Protein AF-A0A258URX0-F1 (afdb_monomer_lite)

Foldseek 3Di:
DDADPVRADWDWDWDDDPFIKIKIKWKAFPVGDIDHDPVVVVCCCVVVVVPTDMDIDIDIDGDDPPD

Radius of gyration: 14.4 Å; chains: 1; bounding box: 34×27×41 Å

Structure (mmCIF, N/CA/C/O backbone):
data_AF-A0A258URX0-F1
#
_entry.id   AF-A0A258URX0-F1
#
loop_
_atom_site.group_PDB
_atom_site.id
_atom_site.type_symbol
_atom_site.label_atom_id
_atom_site.label_alt_id
_atom_site.label_comp_id
_atom_site.label_asym_id
_atom_site.label_entity_id
_atom_site.label_seq_id
_atom_site.pdbx_PDB_ins_code
_atom_site.Cartn_x
_atom_site.Cartn_y
_atom_site.Cartn_z
_atom_site.occupancy
_atom_site.B_iso_or_equiv
_atom_site.auth_seq_id
_atom_site.auth_comp_id
_atom_site.auth_asym_id
_atom_site.auth_atom_id
_atom_site.pdbx_PDB_model_num
ATOM 1 N N . VAL A 1 1 ? 9.846 5.397 1.690 1.00 88.38 1 VAL A N 1
ATOM 2 C CA . VAL A 1 1 ? 8.494 6.000 1.643 1.00 88.38 1 VAL A CA 1
ATOM 3 C C . VAL A 1 1 ? 8.610 7.293 0.868 1.00 88.38 1 VAL A C 1
ATOM 5 O O . VAL A 1 1 ? 9.584 8.001 1.084 1.00 88.38 1 VAL A O 1
ATOM 8 N N . VAL A 1 2 ? 7.681 7.553 -0.044 1.00 92.00 2 VAL A N 1
ATOM 9 C CA . VAL A 1 2 ? 7.624 8.771 -0.860 1.00 92.00 2 VAL A CA 1
ATOM 10 C C . VAL A 1 2 ? 6.269 9.430 -0.623 1.00 92.00 2 VAL A C 1
ATOM 12 O O . VAL A 1 2 ? 5.259 8.731 -0.530 1.00 92.00 2 VAL A O 1
ATOM 15 N N . GLU A 1 3 ? 6.251 10.752 -0.499 1.00 93.62 3 GLU A N 1
ATOM 16 C CA . GLU A 1 3 ? 5.030 11.554 -0.415 1.00 93.62 3 GLU A CA 1
ATOM 17 C C . GLU A 1 3 ? 4.876 12.370 -1.701 1.00 93.62 3 GLU A C 1
ATOM 19 O O . GLU A 1 3 ? 5.849 12.953 -2.180 1.00 93.62 3 GLU A O 1
ATOM 24 N N . ASN A 1 4 ? 3.680 12.370 -2.293 1.00 91.75 4 ASN A N 1
ATOM 25 C CA . ASN A 1 4 ? 3.391 13.161 -3.493 1.00 91.75 4 ASN A CA 1
ATOM 26 C C . ASN A 1 4 ? 2.765 14.526 -3.155 1.00 91.75 4 ASN A C 1
ATOM 28 O O . ASN A 1 4 ? 2.460 14.821 -2.002 1.00 91.75 4 ASN A O 1
ATOM 32 N N . ALA A 1 5 ? 2.527 15.352 -4.179 1.00 92.56 5 ALA A N 1
ATOM 33 C CA . ALA A 1 5 ? 1.932 16.684 -4.030 1.00 92.56 5 ALA A CA 1
ATOM 34 C C . ALA A 1 5 ? 0.520 16.677 -3.406 1.00 92.56 5 ALA A C 1
ATOM 36 O O . ALA A 1 5 ? 0.044 17.706 -2.941 1.00 92.56 5 ALA A O 1
ATOM 37 N N . GLN A 1 6 ? -0.157 15.527 -3.395 1.00 92.88 6 GLN A N 1
ATOM 38 C CA . GLN A 1 6 ? -1.473 15.328 -2.792 1.00 92.88 6 GLN A CA 1
ATOM 39 C C . GLN A 1 6 ? -1.388 14.754 -1.366 1.00 92.88 6 GLN A C 1
ATOM 41 O O . GLN A 1 6 ? -2.379 14.214 -0.873 1.00 92.88 6 GLN A O 1
ATOM 46 N N . HIS A 1 7 ? -0.220 14.821 -0.715 1.00 93.81 7 HIS A N 1
ATOM 47 C CA . HIS A 1 7 ? 0.028 14.276 0.627 1.00 93.81 7 HIS A CA 1
ATOM 48 C C . HIS A 1 7 ? -0.284 12.778 0.757 1.00 93.81 7 HIS A C 1
ATOM 50 O O . HIS A 1 7 ? -0.694 12.273 1.809 1.00 93.81 7 HIS A O 1
ATOM 56 N N . GLN A 1 8 ? -0.126 12.039 -0.342 1.00 95.06 8 GLN A N 1
ATOM 57 C CA . GLN A 1 8 ? -0.297 10.595 -0.341 1.00 95.06 8 GLN A CA 1
ATOM 58 C C . GLN A 1 8 ? 1.047 9.939 -0.083 1.00 95.06 8 GLN A C 1
ATOM 60 O O . GLN A 1 8 ? 2.010 10.185 -0.812 1.00 95.06 8 GLN A O 1
ATOM 65 N N . ARG A 1 9 ? 1.096 9.070 0.926 1.00 95.56 9 ARG A N 1
ATOM 66 C CA . ARG A 1 9 ? 2.307 8.333 1.287 1.00 95.56 9 ARG A CA 1
ATOM 67 C C . ARG A 1 9 ? 2.292 6.954 0.646 1.00 95.56 9 ARG A C 1
ATOM 69 O O . ARG A 1 9 ? 1.334 6.201 0.804 1.00 95.56 9 ARG A O 1
ATOM 76 N N . TRP A 1 10 ? 3.386 6.623 -0.027 1.00 96.75 10 TRP A N 1
ATOM 77 C CA . TRP A 1 10 ? 3.579 5.359 -0.729 1.00 96.75 10 TRP A CA 1
ATOM 78 C C . TRP A 1 10 ? 4.880 4.690 -0.291 1.00 96.75 10 TRP A C 1
ATOM 80 O O . TRP A 1 10 ? 5.910 5.344 -0.085 1.00 96.75 10 TRP A O 1
ATOM 90 N N . ARG A 1 11 ? 4.869 3.363 -0.176 1.00 97.06 11 ARG A N 1
ATOM 91 C CA . ARG A 1 11 ? 6.097 2.565 -0.175 1.00 97.06 11 ARG A CA 1
ATOM 92 C C . ARG A 1 11 ? 6.376 2.171 -1.616 1.00 97.06 11 ARG A C 1
ATOM 94 O O . ARG A 1 11 ? 5.553 1.508 -2.222 1.00 97.06 11 ARG A O 1
ATOM 101 N N . CYS A 1 12 ? 7.511 2.597 -2.157 1.00 96.12 12 CYS A N 1
ATOM 102 C CA . CYS A 1 12 ? 7.909 2.260 -3.519 1.00 96.12 12 CYS A CA 1
ATOM 103 C C . CYS A 1 12 ? 9.208 1.457 -3.511 1.00 96.12 12 CYS A C 1
ATOM 105 O O . CYS A 1 12 ? 10.093 1.733 -2.696 1.00 96.12 12 CYS A O 1
ATOM 107 N N . PHE A 1 13 ? 9.311 0.480 -4.405 1.00 95.31 13 PHE A N 1
ATOM 108 C CA . PHE A 1 13 ? 10.507 -0.324 -4.623 1.00 95.31 13 PHE A CA 1
ATOM 109 C C . PHE A 1 13 ? 10.607 -0.756 -6.087 1.00 95.31 13 PHE A C 1
ATOM 111 O O . PHE A 1 13 ? 9.602 -0.877 -6.788 1.00 95.31 13 PHE A O 1
ATOM 118 N N . ASP A 1 14 ? 11.832 -1.006 -6.537 1.00 96.62 14 ASP A N 1
ATOM 119 C CA . ASP A 1 14 ? 12.085 -1.522 -7.876 1.00 96.62 14 ASP A CA 1
ATOM 120 C C . ASP A 1 14 ? 11.957 -3.049 -7.881 1.00 96.62 14 ASP A C 1
ATOM 122 O O . ASP A 1 14 ? 12.445 -3.736 -6.981 1.00 96.62 14 ASP A O 1
ATOM 126 N N . ALA A 1 15 ? 11.324 -3.588 -8.919 1.00 96.06 15 ALA A N 1
ATOM 127 C CA . ALA A 1 15 ? 11.193 -5.018 -9.155 1.00 96.06 15 ALA A CA 1
ATOM 128 C C . ALA A 1 15 ? 11.678 -5.371 -10.564 1.00 96.06 15 ALA A C 1
ATOM 130 O O . ALA A 1 15 ? 11.428 -4.638 -11.524 1.00 96.06 15 ALA A O 1
ATOM 131 N N . THR A 1 16 ? 12.336 -6.524 -10.701 1.00 94.94 16 THR A N 1
ATOM 132 C CA . THR A 1 16 ? 12.882 -6.983 -11.985 1.00 94.94 16 THR A CA 1
ATOM 133 C C . THR A 1 16 ? 12.431 -8.404 -12.290 1.00 94.94 16 THR A C 1
ATOM 135 O O . THR A 1 16 ? 12.732 -9.335 -11.546 1.00 94.94 16 THR A O 1
ATOM 138 N N . LYS A 1 17 ? 11.740 -8.580 -13.421 1.00 88.38 17 LYS A N 1
ATOM 139 C CA . LYS A 1 17 ? 11.427 -9.892 -14.012 1.00 88.38 17 LYS A CA 1
ATOM 140 C C . LYS A 1 17 ? 11.252 -9.740 -15.521 1.00 88.38 17 LYS A C 1
ATOM 142 O O . LYS A 1 17 ? 10.171 -9.392 -15.985 1.00 88.38 17 LYS A O 1
ATOM 147 N N . GLY A 1 18 ? 12.329 -9.914 -16.289 1.00 93.44 18 GLY A N 1
ATOM 148 C CA . GLY A 1 18 ? 12.361 -9.652 -17.741 1.00 93.44 18 GLY A CA 1
ATOM 149 C C . GLY A 1 18 ? 12.250 -8.167 -18.133 1.00 93.44 18 GLY A C 1
ATOM 150 O O . GLY A 1 18 ? 12.754 -7.764 -19.172 1.00 93.44 18 GLY A O 1
ATOM 151 N N . GLN A 1 19 ? 11.649 -7.342 -17.277 1.00 93.06 19 GLN A N 1
ATOM 152 C CA . GLN A 1 19 ? 11.576 -5.887 -17.352 1.00 93.06 19 GLN A CA 1
ATOM 153 C C . GLN A 1 19 ? 11.785 -5.290 -15.957 1.00 93.06 19 GLN A C 1
ATOM 155 O O . GLN A 1 19 ? 11.545 -5.970 -14.952 1.00 93.06 19 GLN A O 1
ATOM 160 N N . ARG A 1 20 ? 12.224 -4.029 -15.909 1.00 95.50 20 ARG A N 1
ATOM 161 C CA . ARG A 1 20 ? 12.3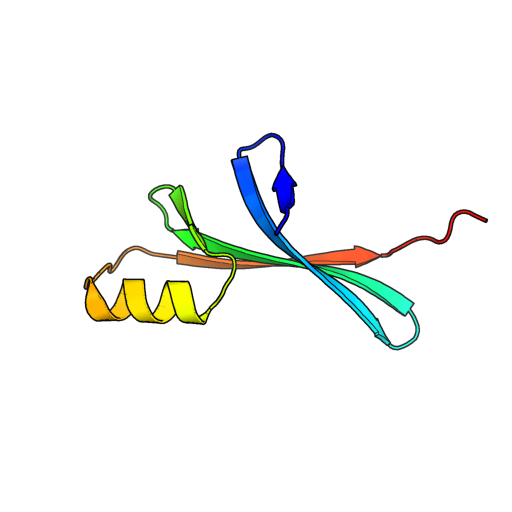75 -3.252 -14.676 1.00 95.50 20 ARG A CA 1
ATOM 162 C C . ARG A 1 20 ? 11.115 -2.418 -14.441 1.00 95.50 20 ARG A C 1
ATOM 164 O O . ARG A 1 20 ? 10.659 -1.702 -15.334 1.00 95.50 20 ARG A O 1
ATOM 171 N N . LEU A 1 21 ? 10.550 -2.536 -13.249 1.00 95.94 21 LEU A N 1
ATOM 172 C CA . LEU A 1 21 ? 9.301 -1.900 -12.840 1.00 95.94 21 LEU A CA 1
ATOM 173 C C . LEU A 1 21 ? 9.519 -1.148 -11.531 1.00 95.94 21 LEU A C 1
ATOM 175 O O . LEU A 1 21 ? 10.268 -1.620 -10.678 1.00 95.94 21 LEU A O 1
ATOM 179 N N . GLN A 1 22 ? 8.822 -0.033 -11.351 1.00 96.38 22 GLN A N 1
ATOM 180 C CA . GLN A 1 22 ? 8.623 0.571 -10.043 1.00 96.38 22 GLN A CA 1
ATOM 181 C C . GLN A 1 22 ? 7.254 0.138 -9.530 1.00 96.38 22 GLN A C 1
ATOM 183 O O . GLN A 1 22 ? 6.237 0.307 -10.204 1.00 96.38 22 GLN A O 1
ATOM 188 N N . VAL A 1 23 ? 7.237 -0.443 -8.337 1.00 96.25 23 VAL A N 1
ATOM 189 C CA . VAL A 1 23 ? 6.020 -0.849 -7.641 1.00 96.25 23 VAL A CA 1
ATOM 190 C C . VAL A 1 23 ? 5.831 0.088 -6.464 1.00 96.25 23 VAL A C 1
ATOM 192 O O . VAL A 1 23 ? 6.719 0.195 -5.624 1.00 96.25 23 VAL A O 1
ATOM 195 N N . CYS A 1 24 ? 4.685 0.755 -6.398 1.00 96.88 24 CYS A N 1
ATOM 196 C CA . CYS A 1 24 ? 4.292 1.605 -5.284 1.00 96.88 24 CYS A CA 1
ATOM 197 C C . CYS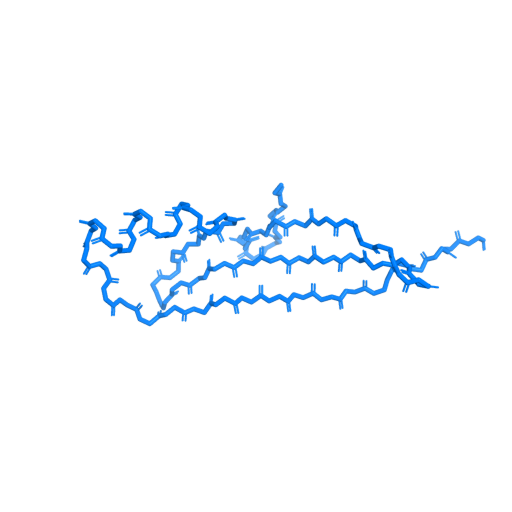 A 1 24 ? 3.029 1.052 -4.626 1.00 96.88 24 CYS A C 1
ATOM 199 O O . CYS A 1 24 ? 2.039 0.774 -5.298 1.00 96.88 24 CYS A O 1
ATOM 201 N N . GLU A 1 25 ? 3.043 0.925 -3.305 1.00 97.44 25 GLU A N 1
ATOM 202 C CA . GLU A 1 25 ? 1.930 0.412 -2.511 1.00 97.44 25 GLU A CA 1
ATOM 203 C C . GLU A 1 25 ? 1.512 1.385 -1.403 1.00 97.44 25 GLU A C 1
ATOM 205 O O . GLU A 1 25 ? 2.336 2.103 -0.821 1.00 97.44 25 GLU A O 1
ATOM 210 N N . ARG A 1 26 ? 0.208 1.412 -1.121 1.00 97.06 26 ARG A N 1
ATOM 211 C CA . ARG A 1 26 ? -0.386 2.136 0.009 1.00 97.06 26 ARG A CA 1
ATOM 212 C C . ARG A 1 26 ? -1.644 1.435 0.495 1.00 97.06 26 ARG A C 1
ATOM 214 O O . ARG A 1 26 ? -2.350 0.794 -0.282 1.00 97.06 26 ARG A O 1
ATOM 221 N N . ILE A 1 27 ? -1.976 1.668 1.755 1.00 96.81 27 ILE A N 1
ATOM 222 C CA . ILE A 1 27 ? -3.282 1.365 2.330 1.00 96.81 27 ILE A CA 1
ATOM 223 C C . ILE A 1 27 ? -3.905 2.687 2.768 1.00 96.81 27 ILE A C 1
ATOM 225 O O . ILE A 1 27 ? -3.222 3.528 3.355 1.00 96.81 27 ILE A O 1
ATOM 229 N N . VAL A 1 28 ? -5.181 2.897 2.461 1.00 95.75 28 VAL A N 1
ATOM 230 C CA . VAL A 1 28 ? -5.920 4.107 2.842 1.00 95.75 28 VAL A CA 1
ATOM 231 C C . VAL A 1 28 ? -7.332 3.756 3.290 1.00 95.75 28 VAL A C 1
ATOM 233 O O . VAL A 1 28 ? -7.944 2.857 2.719 1.00 95.75 28 VAL A O 1
ATOM 236 N N . ASP A 1 29 ? -7.857 4.461 4.287 1.00 93.19 29 ASP A N 1
ATOM 237 C CA . ASP A 1 29 ? -9.265 4.362 4.674 1.00 93.19 29 ASP A CA 1
ATOM 238 C C . ASP A 1 29 ? -10.100 5.542 4.156 1.00 93.19 29 ASP A C 1
ATOM 240 O O . ASP A 1 29 ? -9.589 6.550 3.662 1.00 93.19 29 ASP A O 1
ATOM 244 N N . LYS A 1 30 ? -11.424 5.430 4.288 1.00 90.81 30 LYS A N 1
ATOM 245 C CA . LYS A 1 30 ? -12.357 6.492 3.877 1.00 90.81 30 LYS A CA 1
ATOM 246 C C . LYS A 1 30 ? -12.208 7.817 4.648 1.00 90.81 30 LYS A C 1
ATOM 248 O O . LYS A 1 30 ? -12.805 8.805 4.240 1.00 90.81 30 LYS A O 1
ATOM 253 N N . GLN A 1 31 ? -11.488 7.835 5.770 1.00 89.31 31 GLN A N 1
ATOM 254 C CA . GLN A 1 31 ? -11.262 9.020 6.608 1.00 89.31 31 GLN A CA 1
ATOM 255 C C . GLN A 1 31 ? -9.918 9.694 6.313 1.00 89.31 31 GLN A C 1
ATOM 257 O O . GLN A 1 31 ? -9.572 10.687 6.950 1.00 89.31 31 GLN A O 1
ATOM 262 N N . GLY A 1 32 ? -9.170 9.187 5.330 1.00 89.44 32 GLY A N 1
ATOM 263 C CA . GLY A 1 32 ? -7.888 9.750 4.923 1.00 89.44 32 GLY A CA 1
ATOM 264 C C . GLY A 1 32 ? -6.708 9.239 5.744 1.00 89.44 32 GLY A C 1
ATOM 265 O O . GLY A 1 32 ? -5.603 9.765 5.599 1.00 89.44 32 GLY A O 1
ATOM 266 N N . LYS A 1 33 ? -6.895 8.205 6.571 1.00 92.25 33 LYS A N 1
ATOM 267 C CA . LYS A 1 33 ? -5.787 7.538 7.246 1.00 92.25 33 LYS A CA 1
ATOM 268 C C . LYS A 1 33 ? -4.995 6.706 6.256 1.00 92.25 33 LYS A C 1
ATOM 270 O O . LYS A 1 33 ? -5.572 6.083 5.370 1.00 92.25 33 LYS A O 1
ATOM 275 N N . GLN A 1 34 ? -3.672 6.722 6.388 1.00 94.69 34 GLN A N 1
ATOM 276 C CA . GLN A 1 34 ? -2.772 6.131 5.401 1.00 94.69 34 GLN A CA 1
ATOM 277 C C . GLN A 1 34 ? -1.662 5.322 6.060 1.00 94.69 34 GLN A C 1
ATOM 279 O O . GLN A 1 34 ? -0.988 5.817 6.971 1.00 94.69 34 GLN A O 1
ATOM 284 N N . TRP A 1 35 ? -1.400 4.142 5.505 1.00 95.56 35 TRP A N 1
ATOM 285 C CA . TRP A 1 35 ? -0.308 3.256 5.891 1.00 95.56 35 TRP A CA 1
ATOM 286 C C . TRP A 1 35 ? 0.500 2.852 4.660 1.00 95.56 35 TRP A C 1
ATOM 288 O O . TRP A 1 35 ? -0.045 2.615 3.584 1.00 95.56 35 TRP A O 1
ATOM 298 N N . THR A 1 36 ? 1.813 2.752 4.830 1.00 95.56 36 THR A N 1
ATOM 299 C CA . THR A 1 36 ? 2.753 2.282 3.798 1.00 95.56 36 THR A CA 1
ATOM 300 C C . THR A 1 36 ? 3.361 0.924 4.144 1.00 95.56 36 THR A C 1
ATOM 302 O O . THR A 1 36 ? 4.245 0.447 3.442 1.00 95.56 36 THR A O 1
ATOM 305 N N . ASP A 1 37 ? 2.927 0.337 5.258 1.00 93.38 37 ASP A N 1
ATOM 306 C CA . ASP A 1 37 ? 3.330 -0.970 5.758 1.00 93.38 37 ASP A CA 1
ATOM 307 C C . ASP A 1 37 ? 2.080 -1.730 6.216 1.00 93.38 37 ASP A C 1
ATOM 309 O O . ASP A 1 37 ? 1.212 -1.171 6.896 1.00 93.38 37 ASP A O 1
ATOM 313 N N . VAL A 1 38 ? 1.991 -3.003 5.831 1.00 92.50 38 VAL A N 1
ATOM 314 C CA . VAL A 1 38 ? 0.836 -3.857 6.138 1.00 92.50 38 VAL A CA 1
ATOM 315 C C . VAL A 1 38 ? 0.746 -4.131 7.638 1.00 92.50 38 VAL A C 1
ATOM 317 O O . VAL A 1 38 ? -0.356 -4.159 8.180 1.00 92.50 38 VAL A O 1
ATOM 320 N N . SER A 1 39 ? 1.878 -4.284 8.330 1.00 93.56 39 SER A N 1
ATOM 321 C CA . SER A 1 39 ? 1.892 -4.572 9.770 1.00 93.56 39 SER A CA 1
ATOM 322 C C . SER A 1 39 ? 1.374 -3.381 10.578 1.00 93.56 39 SER A C 1
ATOM 324 O O . SER A 1 39 ? 0.592 -3.559 11.510 1.00 93.56 39 SER A O 1
ATOM 326 N N . ALA A 1 40 ? 1.746 -2.157 10.193 1.00 92.19 40 ALA A N 1
ATOM 327 C CA . ALA A 1 40 ? 1.236 -0.928 10.795 1.00 92.19 40 ALA A CA 1
ATOM 328 C C . ALA A 1 40 ? -0.289 -0.807 10.646 1.00 92.19 40 ALA A C 1
ATOM 330 O O . ALA A 1 40 ? -0.973 -0.466 11.612 1.00 92.19 40 ALA A O 1
ATOM 331 N N . TRP A 1 41 ? -0.826 -1.125 9.462 1.00 92.50 41 TRP A N 1
ATOM 332 C CA . TRP A 1 41 ? -2.273 -1.209 9.258 1.00 92.50 41 TRP A CA 1
ATOM 333 C C . TRP A 1 41 ? -2.901 -2.311 10.122 1.00 92.50 41 TRP A C 1
ATOM 335 O O . TRP A 1 41 ? -3.859 -2.035 10.837 1.00 92.50 41 TRP A O 1
ATOM 345 N N . TYR A 1 42 ? -2.347 -3.528 10.113 1.00 91.31 42 TYR A N 1
ATOM 346 C CA . TYR A 1 42 ? -2.885 -4.690 10.829 1.00 9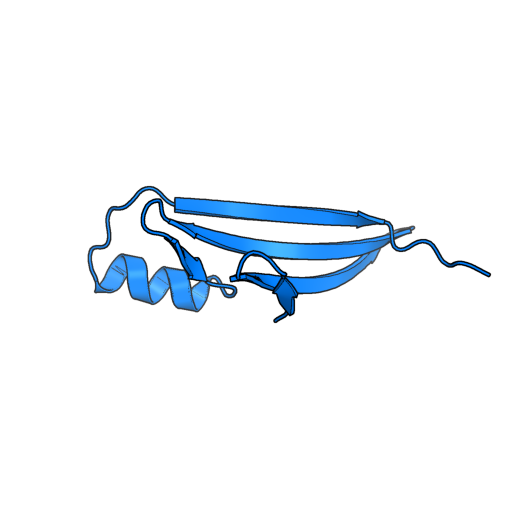1.31 42 TYR A CA 1
ATOM 347 C C . TYR A 1 42 ? -3.068 -4.405 12.322 1.00 91.31 42 TYR A C 1
ATOM 349 O O . TYR A 1 42 ? -4.172 -4.542 12.855 1.00 91.31 42 TYR A O 1
ATOM 357 N N . TRP A 1 43 ? -2.003 -3.952 12.989 1.00 90.00 43 TRP A N 1
ATOM 358 C CA . TRP A 1 43 ? -2.047 -3.684 14.424 1.00 90.00 43 TRP A CA 1
ATOM 359 C C . TRP A 1 43 ? -3.001 -2.553 14.754 1.00 90.00 43 TRP A C 1
ATOM 361 O O . TRP A 1 43 ? -3.702 -2.603 15.758 1.00 90.00 43 TRP A O 1
ATOM 371 N N . GLU A 1 44 ? -3.076 -1.541 13.903 1.00 90.00 44 GLU A N 1
ATOM 372 C CA . GLU A 1 44 ? -3.968 -0.435 14.160 1.00 90.00 44 GLU A CA 1
ATOM 373 C C . GLU A 1 44 ? -5.440 -0.785 13.943 1.00 90.00 44 GLU A C 1
ATOM 375 O O . GLU A 1 44 ? -6.277 -0.424 14.770 1.00 90.00 44 GLU A O 1
ATOM 380 N N . ASN A 1 45 ? -5.762 -1.490 12.862 1.00 85.44 45 ASN A N 1
ATOM 381 C CA . ASN A 1 45 ? -7.144 -1.803 12.521 1.00 85.44 45 ASN A CA 1
ATOM 382 C C . ASN A 1 45 ? -7.742 -2.826 13.491 1.00 85.44 45 ASN A C 1
ATOM 384 O O . ASN A 1 45 ? -8.878 -2.663 13.938 1.00 85.44 45 ASN A O 1
ATOM 388 N N . ILE A 1 46 ? -6.961 -3.844 13.862 1.00 82.56 46 ILE A N 1
ATOM 389 C CA . ILE A 1 46 ? -7.417 -4.908 14.762 1.00 82.56 46 ILE A CA 1
ATOM 390 C C . ILE A 1 46 ? -7.463 -4.426 16.211 1.00 82.56 46 ILE A C 1
ATOM 392 O O . ILE A 1 46 ? -8.458 -4.668 16.891 1.00 82.56 46 ILE A O 1
ATOM 396 N N . LEU A 1 47 ? -6.437 -3.713 16.694 1.00 79.31 47 LEU A N 1
ATOM 397 C CA . LEU A 1 47 ? -6.403 -3.296 18.100 1.00 79.31 47 LEU A CA 1
ATOM 398 C C . LEU A 1 47 ? -7.326 -2.107 18.389 1.00 79.31 47 LEU A C 1
ATOM 400 O O . LEU A 1 47 ? -7.847 -2.013 19.497 1.00 79.31 47 LEU A O 1
ATOM 404 N N . LYS A 1 48 ? -7.545 -1.199 17.426 1.00 76.12 48 LYS A N 1
ATOM 405 C CA . LYS A 1 48 ? -8.381 -0.001 17.639 1.00 76.12 48 LYS A CA 1
ATOM 406 C C . LYS A 1 48 ? -9.840 -0.174 17.213 1.00 76.12 48 LYS A C 1
ATOM 408 O O . LYS A 1 48 ? -10.579 0.802 17.252 1.00 76.12 48 LYS A O 1
ATOM 413 N N . GLN A 1 49 ? -10.252 -1.378 16.796 1.00 67.88 49 GLN A N 1
ATOM 414 C CA . GLN A 1 49 ? -11.598 -1.657 16.267 1.00 67.88 49 GLN A CA 1
ATOM 415 C C . GLN A 1 49 ? -12.024 -0.671 15.161 1.00 67.88 49 GLN A C 1
ATOM 417 O O . GLN A 1 49 ? -13.198 -0.321 15.033 1.00 67.88 49 GLN A O 1
ATOM 422 N N . ASN A 1 50 ? -11.073 -0.208 14.346 1.00 64.62 50 ASN A N 1
ATOM 423 C CA . ASN A 1 50 ? -11.369 0.707 13.250 1.00 64.62 50 ASN A CA 1
ATOM 424 C C . ASN A 1 50 ? -12.031 -0.082 12.111 1.00 64.62 50 ASN A C 1
ATOM 426 O O . ASN A 1 50 ? -11.379 -0.684 11.267 1.00 64.62 50 ASN A O 1
ATOM 430 N N . GLN A 1 51 ? -13.363 -0.096 12.087 1.00 69.62 51 GLN A N 1
ATOM 431 C CA . GLN A 1 51 ? -14.159 -0.824 11.087 1.00 69.62 51 GLN A CA 1
ATOM 432 C C . GLN A 1 51 ? -14.424 -0.006 9.815 1.00 69.62 51 GLN A C 1
ATOM 434 O O . GLN A 1 51 ? -15.426 -0.191 9.121 1.00 69.62 51 GLN A O 1
ATOM 439 N N . HIS A 1 52 ? -13.571 0.963 9.502 1.00 83.31 52 HIS A N 1
ATOM 440 C CA . HIS A 1 52 ? -13.750 1.749 8.292 1.00 83.31 52 HIS A CA 1
ATOM 441 C C . HIS A 1 52 ? -13.316 0.951 7.068 1.00 83.31 52 HIS A C 1
ATOM 443 O O . HIS A 1 52 ? -12.306 0.252 7.094 1.00 83.31 52 HIS A O 1
ATOM 449 N N . ALA A 1 53 ? -14.094 1.068 5.989 1.00 89.88 53 ALA A N 1
ATOM 450 C CA . ALA A 1 53 ? -13.696 0.537 4.696 1.00 89.88 53 ALA A CA 1
ATOM 451 C C . ALA A 1 53 ? -12.330 1.121 4.309 1.00 89.88 53 ALA A C 1
ATOM 453 O O . ALA A 1 53 ? -12.095 2.328 4.446 1.00 89.88 53 ALA A O 1
ATOM 454 N N . TRP A 1 54 ? -11.451 0.240 3.850 1.00 93.06 54 TRP A N 1
ATOM 455 C CA . TRP A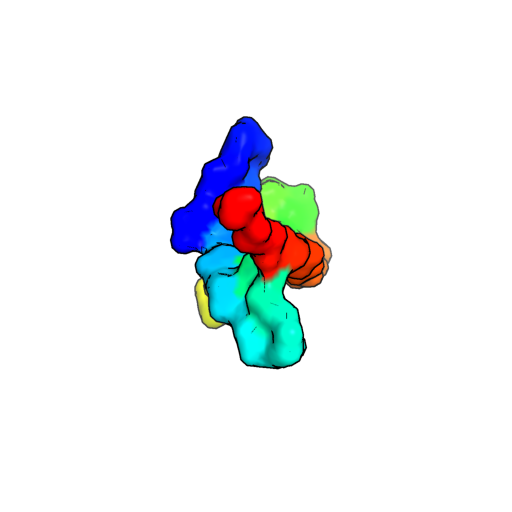 1 54 ? -10.085 0.549 3.467 1.00 93.06 54 TRP A CA 1
ATOM 456 C C . TRP A 1 54 ? -9.770 -0.091 2.118 1.00 93.06 54 TRP A C 1
ATOM 458 O O . TRP A 1 54 ? -10.399 -1.068 1.711 1.00 93.0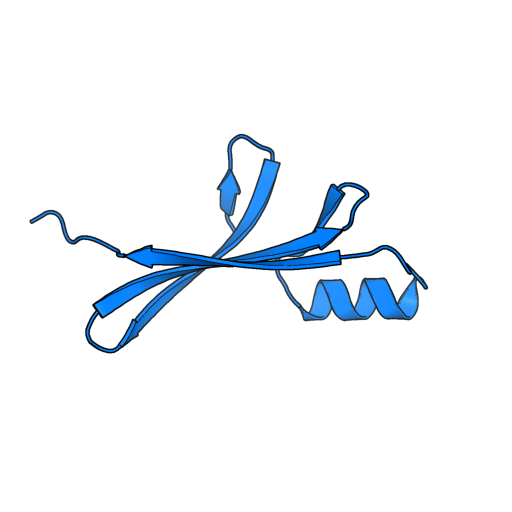6 54 TRP A O 1
ATOM 468 N N . TRP A 1 55 ? -8.778 0.470 1.436 1.00 95.75 55 TRP A N 1
ATOM 469 C CA . TRP A 1 55 ? -8.269 -0.018 0.162 1.00 95.75 55 TRP A CA 1
ATOM 470 C C . TRP A 1 55 ? -6.767 -0.232 0.262 1.00 95.75 55 TRP A C 1
ATOM 472 O O . TRP A 1 55 ? -6.044 0.668 0.691 1.00 95.75 55 TRP A O 1
ATOM 482 N N . ALA A 1 56 ? -6.307 -1.400 -0.178 1.00 96.69 56 ALA A N 1
ATOM 483 C CA . ALA A 1 56 ? -4.911 -1.634 -0.520 1.00 96.69 56 ALA A CA 1
ATOM 484 C C . ALA A 1 56 ? -4.736 -1.369 -2.019 1.00 96.69 56 ALA A C 1
ATOM 486 O O . ALA A 1 56 ? -5.442 -1.948 -2.844 1.00 96.69 56 ALA A O 1
ATOM 487 N N . ILE A 1 57 ? -3.830 -0.458 -2.363 1.00 96.94 57 ILE A N 1
ATOM 488 C CA . ILE A 1 57 ? -3.617 0.004 -3.733 1.00 96.94 57 ILE A CA 1
ATOM 489 C C . ILE A 1 57 ? -2.171 -0.289 -4.118 1.00 96.94 57 ILE A C 1
ATOM 491 O O . ILE A 1 57 ? -1.250 0.137 -3.421 1.00 96.94 57 ILE A O 1
ATOM 495 N N . THR A 1 58 ? -1.991 -0.953 -5.258 1.00 97.31 58 THR A N 1
ATOM 496 C CA . THR A 1 58 ? -0.689 -1.184 -5.891 1.00 97.31 58 THR A CA 1
ATOM 497 C C . THR A 1 58 ? -0.670 -0.505 -7.252 1.00 97.31 58 THR A C 1
ATOM 499 O O . THR A 1 58 ? -1.530 -0.755 -8.094 1.00 97.31 58 THR A O 1
ATOM 502 N N . GLN A 1 59 ? 0.318 0.354 -7.469 1.00 96.19 59 GLN A N 1
ATOM 503 C CA . GLN A 1 59 ? 0.614 0.972 -8.754 1.00 96.19 59 GLN A CA 1
ATOM 504 C C . GLN A 1 59 ? 1.915 0.393 -9.293 1.00 96.19 59 GLN A C 1
ATOM 506 O O . GLN A 1 59 ? 2.886 0.239 -8.553 1.00 96.19 59 GLN A O 1
ATOM 511 N N . VAL A 1 60 ? 1.923 0.067 -10.582 1.00 96.25 60 VAL A N 1
ATOM 512 C CA . VAL A 1 60 ? 3.089 -0.485 -11.268 1.00 96.25 60 VAL A CA 1
ATOM 513 C C . VAL A 1 60 ? 3.367 0.379 -12.483 1.00 96.25 60 VAL A C 1
ATOM 515 O O . VAL A 1 60 ? 2.515 0.509 -13.361 1.00 96.25 60 VAL A O 1
ATOM 518 N N . THR A 1 61 ? 4.556 0.962 -12.534 1.00 95.25 61 THR A N 1
ATOM 519 C CA . THR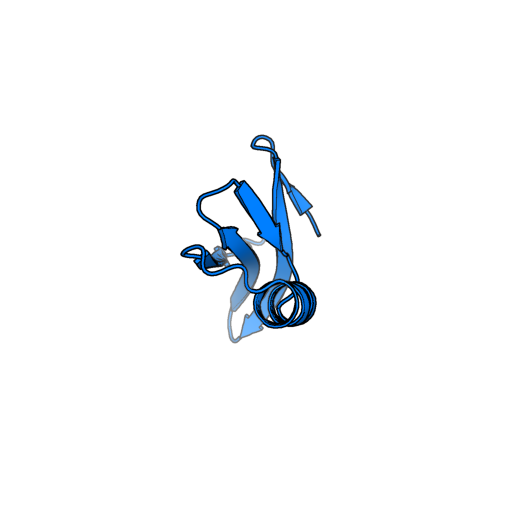 A 1 61 ? 5.031 1.744 -13.675 1.00 95.25 61 THR A CA 1
ATOM 520 C C . THR A 1 61 ? 6.278 1.094 -14.253 1.00 95.25 61 THR A C 1
ATOM 522 O O . THR A 1 61 ? 7.097 0.507 -13.541 1.00 95.25 61 THR A O 1
ATOM 525 N N . ARG A 1 62 ? 6.422 1.153 -15.578 1.00 94.19 62 ARG A N 1
ATOM 526 C CA . ARG A 1 62 ? 7.649 0.709 -16.238 1.00 94.19 62 ARG A CA 1
ATOM 527 C C . ARG A 1 62 ? 8.745 1.734 -15.967 1.00 94.19 62 ARG A C 1
ATOM 529 O O . ARG A 1 62 ? 8.510 2.929 -16.114 1.00 94.19 62 ARG A O 1
ATOM 536 N N . ILE A 1 63 ? 9.935 1.263 -15.601 1.00 93.12 63 ILE A N 1
ATOM 537 C CA . ILE A 1 63 ? 11.119 2.120 -15.555 1.00 93.12 63 ILE A CA 1
ATOM 538 C C . ILE A 1 63 ? 11.725 2.084 -16.955 1.00 93.12 63 ILE A C 1
ATOM 540 O O . ILE A 1 63 ? 12.314 1.079 -17.361 1.00 93.12 63 ILE A O 1
ATOM 544 N N . GLU A 1 64 ? 11.517 3.148 -17.724 1.00 83.44 64 GLU A N 1
ATOM 545 C CA . GLU A 1 64 ? 12.194 3.322 -19.005 1.00 83.44 64 GLU A CA 1
ATOM 546 C C . GLU A 1 64 ? 13.631 3.776 -18.746 1.00 83.44 64 GLU A C 1
ATOM 548 O O . GLU A 1 64 ? 13.878 4.763 -18.052 1.00 83.44 64 GLU A O 1
ATOM 553 N N . ASN A 1 65 ? 14.595 3.029 -19.283 1.00 61.62 65 ASN A N 1
ATOM 554 C CA . ASN A 1 65 ? 15.965 3.509 -19.357 1.00 61.62 65 ASN A CA 1
ATOM 555 C C . ASN A 1 65 ? 16.013 4.514 -20.511 1.00 61.62 65 ASN A C 1
ATOM 557 O O . ASN A 1 65 ? 16.090 4.099 -21.666 1.00 61.62 65 ASN A O 1
ATOM 561 N N . ASN A 1 66 ? 15.956 5.810 -20.210 1.00 52.44 66 ASN A N 1
ATOM 562 C CA . ASN A 1 66 ? 16.392 6.820 -21.169 1.00 52.44 66 ASN A CA 1
ATOM 563 C C . ASN A 1 66 ? 17.914 6.693 -21.298 1.00 52.44 66 ASN A C 1
ATOM 565 O O . ASN A 1 66 ? 18.645 7.124 -20.405 1.00 52.44 66 ASN A O 1
ATOM 569 N N . ILE A 1 67 ? 18.357 6.017 -22.360 1.00 47.34 67 ILE A N 1
ATOM 570 C CA . ILE A 1 67 ? 19.740 6.054 -22.852 1.00 47.34 67 ILE A CA 1
ATOM 571 C C . ILE A 1 67 ? 19.824 7.180 -23.875 1.00 47.34 67 ILE A C 1
ATOM 573 O O . ILE A 1 67 ? 18.935 7.213 -24.756 1.00 47.34 67 ILE A O 1
#

pLDDT: mean 89.94, std 10.44, range [47.34, 97.44]

Secondary structure (DSSP, 8-state):
-EE-TT--EEEEEEEEESEEEEEEEEEEETTS-EESSHHHHHHHHHHTT----EEEEEEEEE-----

Sequence (67 aa):
VVENAQHQRWRCFDATKGQRLQVCERIVDKQGKQWTDVSAWYWENILKQNQHAWWAITQVTRIENNI